Protein AF-R7A4V9-F1 (afdb_monomer_lite)

Secondary structure (DSSP, 8-state):
-HHHHHHHHHHHHHHHHHHHHHHHHHHHHHHHHT-TT-TT---GGGHHHHHHHHHHHHHHHHHHHHHHHHHHHHHHHTT-GGGGHHHHHHHHHHHHHHHHHHSSSHHHHHHHHH--

Sequence (116 aa):
MKSKIIYCLNFLWTGFIAFSFPICFGWIFLDITGNSKGYSYDLGPEKDVSIMIGCIELLIWFALALPSNIYVFRKTLGKGKAYLLIPIVLYIALAVICVMITHGGWASYEKEVFNV

Structure (mmCIF, N/CA/C/O backbone):
data_AF-R7A4V9-F1
#
_entry.id   AF-R7A4V9-F1
#
loop_
_atom_site.group_PDB
_atom_site.id
_atom_site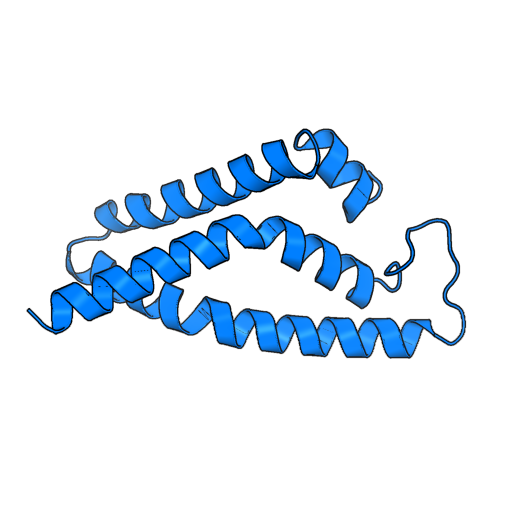.type_symbol
_atom_site.label_atom_id
_atom_site.label_alt_id
_atom_site.label_comp_id
_atom_site.label_asym_id
_atom_site.label_entity_id
_atom_site.label_seq_id
_atom_site.pdbx_PDB_ins_code
_atom_site.Cartn_x
_atom_site.Cartn_y
_atom_site.Cartn_z
_atom_site.occupancy
_atom_site.B_iso_or_equiv
_atom_site.auth_seq_id
_atom_site.auth_comp_id
_atom_site.auth_asym_id
_atom_site.auth_atom_id
_atom_site.pdbx_PDB_model_num
ATOM 1 N N . MET A 1 1 ? -10.189 9.355 27.429 1.00 74.38 1 MET A N 1
ATOM 2 C CA . MET A 1 1 ? -9.783 10.239 26.305 1.00 74.38 1 MET A CA 1
ATOM 3 C C . MET A 1 1 ? -8.583 9.705 25.527 1.00 74.38 1 MET A C 1
ATOM 5 O O . MET A 1 1 ? -8.726 9.513 24.328 1.00 74.38 1 MET A O 1
ATOM 9 N N . LYS A 1 2 ? -7.459 9.368 26.182 1.00 81.25 2 LYS A N 1
ATOM 10 C CA . LYS A 1 2 ? -6.236 8.841 25.531 1.00 81.25 2 LYS A CA 1
ATOM 11 C C . LYS A 1 2 ? -6.482 7.707 24.518 1.00 81.25 2 LYS A C 1
ATOM 13 O O . LYS A 1 2 ? -6.056 7.809 23.378 1.00 81.25 2 LYS A O 1
ATOM 18 N N . SER A 1 3 ? -7.260 6.679 24.878 1.00 82.88 3 SER A N 1
ATOM 19 C CA . SER A 1 3 ? -7.564 5.559 23.963 1.00 82.88 3 SER A CA 1
ATOM 20 C C . SER A 1 3 ? -8.333 5.973 22.695 1.00 82.88 3 SER A C 1
ATOM 22 O O . SER A 1 3 ? -8.097 5.404 21.631 1.00 82.88 3 SER A O 1
ATOM 24 N N . LYS A 1 4 ? -9.218 6.979 22.782 1.00 88.31 4 LYS A N 1
ATOM 25 C CA . LYS A 1 4 ? -9.954 7.498 21.616 1.00 88.31 4 LYS A CA 1
ATOM 26 C C . LYS A 1 4 ? -9.024 8.276 20.679 1.00 88.31 4 LYS A C 1
ATOM 28 O O . LYS A 1 4 ? -9.119 8.104 19.472 1.00 88.31 4 LYS A O 1
ATOM 33 N N . ILE A 1 5 ? -8.099 9.060 21.240 1.00 93.75 5 ILE A N 1
ATOM 34 C CA . ILE A 1 5 ? -7.088 9.813 20.480 1.00 93.75 5 ILE A CA 1
ATOM 35 C C . ILE A 1 5 ? -6.152 8.856 19.736 1.00 93.75 5 ILE A C 1
ATOM 37 O O . ILE A 1 5 ? -5.980 8.999 18.533 1.00 93.75 5 ILE A O 1
ATOM 41 N N . ILE A 1 6 ? -5.624 7.828 20.413 1.00 94.06 6 ILE A N 1
ATOM 42 C CA . ILE A 1 6 ? -4.745 6.824 19.785 1.00 94.06 6 ILE A CA 1
ATOM 43 C C . ILE A 1 6 ? -5.461 6.121 18.628 1.00 94.06 6 ILE A C 1
ATOM 45 O O . ILE A 1 6 ? -4.877 5.926 17.566 1.00 94.06 6 ILE A O 1
ATOM 49 N N . TYR A 1 7 ? -6.735 5.761 18.814 1.00 93.19 7 TYR A N 1
ATOM 50 C CA . TYR A 1 7 ? -7.532 5.185 17.734 1.00 93.19 7 TYR A CA 1
ATOM 51 C C . TYR A 1 7 ? -7.709 6.148 16.564 1.00 93.19 7 TYR A C 1
ATOM 53 O O . TYR A 1 7 ? -7.497 5.743 15.429 1.00 93.19 7 TYR A O 1
ATOM 61 N N . CYS A 1 8 ? -8.040 7.410 16.831 1.00 93.81 8 CYS A N 1
ATOM 62 C CA . CYS A 1 8 ? -8.187 8.422 15.791 1.00 93.81 8 CYS A CA 1
ATOM 63 C C . CYS A 1 8 ? -6.892 8.611 14.987 1.00 93.81 8 CYS A C 1
ATOM 65 O O . CYS A 1 8 ? -6.940 8.624 13.764 1.00 93.81 8 CYS A O 1
ATOM 67 N N . LEU A 1 9 ? -5.737 8.689 15.656 1.00 96.62 9 LEU A N 1
ATOM 68 C CA . LEU A 1 9 ? -4.436 8.826 14.993 1.00 96.62 9 LEU A CA 1
ATOM 69 C C . LEU A 1 9 ? -4.109 7.618 14.111 1.00 96.62 9 LEU A C 1
ATOM 71 O O . LEU A 1 9 ? -3.717 7.791 12.963 1.00 96.62 9 LEU A O 1
ATOM 75 N N . ASN A 1 10 ? -4.327 6.399 14.614 1.00 96.56 10 ASN A N 1
ATOM 76 C CA . ASN A 1 10 ? -4.116 5.190 13.815 1.00 96.56 10 ASN A CA 1
ATOM 77 C C . ASN A 1 10 ? -5.100 5.105 12.645 1.00 96.56 10 ASN A C 1
ATOM 79 O O . ASN A 1 10 ? -4.716 4.673 11.571 1.00 96.56 10 ASN A O 1
ATOM 83 N N . PHE A 1 11 ? -6.345 5.546 12.829 1.00 95.44 11 PHE A N 1
ATOM 84 C CA . PHE A 1 11 ? -7.341 5.569 11.761 1.00 95.44 11 PHE A CA 1
ATOM 85 C C . PHE A 1 11 ? -6.974 6.568 10.656 1.00 95.44 11 PHE A C 1
ATOM 87 O O . PHE A 1 11 ? -7.066 6.233 9.479 1.00 95.44 11 PHE A O 1
ATOM 94 N N . LEU A 1 12 ? -6.504 7.765 11.025 1.00 96.94 12 LEU A N 1
ATOM 95 C CA . LEU A 1 12 ? -5.988 8.752 10.073 1.00 96.94 12 LEU A CA 1
ATOM 96 C C . LEU A 1 12 ? -4.757 8.225 9.333 1.00 96.94 12 LEU A C 1
ATOM 98 O O . LEU A 1 12 ? -4.679 8.357 8.116 1.00 96.94 12 LEU A O 1
ATOM 102 N N . TRP A 1 13 ? -3.829 7.584 10.047 1.00 97.94 13 TRP A N 1
ATOM 103 C CA . TRP A 1 13 ? -2.649 6.978 9.436 1.00 97.94 13 TRP A CA 1
ATOM 104 C C . TRP A 1 13 ? -3.011 5.820 8.495 1.00 97.94 13 TRP A C 1
ATOM 106 O O . TRP A 1 13 ? -2.513 5.773 7.378 1.00 97.94 13 TRP A O 1
ATOM 116 N N . THR A 1 14 ? -3.944 4.943 8.876 1.00 96.75 14 THR A N 1
ATOM 117 C CA . THR A 1 14 ? -4.514 3.921 7.981 1.00 96.75 14 THR A CA 1
ATOM 118 C C . THR A 1 14 ? -5.133 4.552 6.733 1.00 96.75 14 THR A C 1
ATOM 120 O O . THR A 1 14 ? -4.939 4.032 5.640 1.00 96.75 14 THR A O 1
ATOM 123 N N . GLY A 1 15 ? -5.840 5.679 6.871 1.00 97.50 15 GLY A N 1
ATOM 124 C CA . GLY A 1 15 ? -6.374 6.426 5.731 1.00 97.50 15 GLY A CA 1
ATOM 125 C C . GLY A 1 15 ? -5.275 6.965 4.811 1.00 97.50 15 GLY A C 1
ATOM 126 O O . GLY A 1 15 ? -5.365 6.812 3.597 1.00 97.50 15 GLY A O 1
ATOM 127 N N . PHE A 1 16 ? -4.207 7.525 5.382 1.00 97.75 16 PHE A N 1
ATOM 128 C CA . PHE A 1 16 ? -3.039 7.966 4.618 1.00 97.75 16 PHE A CA 1
ATOM 129 C C . PHE A 1 16 ? -2.387 6.802 3.859 1.00 97.75 16 PHE A C 1
ATOM 131 O O . PHE A 1 16 ? -2.203 6.907 2.652 1.00 97.75 16 PHE A O 1
ATOM 138 N N . ILE A 1 17 ? -2.130 5.678 4.538 1.00 98.19 17 ILE A N 1
ATOM 139 C CA . ILE A 1 17 ? -1.582 4.448 3.942 1.00 98.19 17 ILE A CA 1
ATOM 140 C C . ILE A 1 17 ? -2.485 3.914 2.824 1.00 98.19 17 ILE A C 1
ATOM 142 O O . ILE A 1 17 ? -1.986 3.467 1.798 1.00 98.19 17 ILE A O 1
ATOM 146 N N . ALA A 1 18 ? -3.807 3.946 3.006 1.00 98.00 18 ALA A N 1
ATOM 147 C CA . ALA A 1 18 ? -4.759 3.497 1.991 1.00 98.00 18 ALA A CA 1
ATOM 148 C C . ALA A 1 18 ? -4.707 4.357 0.729 1.00 98.00 18 ALA A C 1
ATOM 150 O O . ALA A 1 18 ? -4.727 3.837 -0.383 1.00 98.00 18 ALA A O 1
ATOM 151 N N . PHE A 1 19 ? -4.629 5.676 0.908 1.00 98.12 19 PHE A N 1
ATOM 152 C CA . PHE A 1 19 ? -4.534 6.608 -0.204 1.00 98.12 19 PHE A CA 1
ATOM 153 C C . PHE A 1 19 ? -3.200 6.466 -0.942 1.00 98.12 19 PHE A C 1
ATOM 155 O O . PHE A 1 19 ? -3.192 6.408 -2.163 1.00 98.12 19 PHE A O 1
ATOM 162 N N . SER A 1 20 ? -2.068 6.364 -0.245 1.00 97.56 20 SER A N 1
ATOM 163 C CA . SER A 1 20 ? -0.759 6.231 -0.902 1.00 97.56 20 SER A CA 1
ATOM 164 C C . SER A 1 20 ? -0.463 4.826 -1.440 1.00 97.56 20 SER A C 1
ATOM 166 O O . SER A 1 20 ? 0.464 4.675 -2.234 1.00 97.56 20 SER A O 1
ATOM 168 N N . PHE A 1 21 ? -1.263 3.813 -1.078 1.00 97.81 21 PHE A N 1
ATOM 169 C CA . PHE A 1 21 ? -1.038 2.419 -1.469 1.00 97.81 21 PHE A CA 1
ATOM 170 C C . PHE A 1 21 ? -0.819 2.205 -2.974 1.00 97.81 21 PHE A C 1
ATOM 172 O O . PHE A 1 21 ? 0.184 1.579 -3.298 1.00 97.81 21 PHE A O 1
ATOM 179 N N . PRO A 1 22 ? -1.651 2.712 -3.905 1.00 98.00 22 PRO A N 1
ATOM 180 C CA . PRO A 1 22 ? -1.447 2.449 -5.332 1.00 98.00 22 PRO A CA 1
ATOM 181 C C . PRO A 1 22 ? -0.130 3.005 -5.882 1.00 98.00 22 PRO A C 1
ATOM 183 O O . PRO A 1 22 ? 0.499 2.354 -6.713 1.00 98.00 22 PRO A O 1
ATOM 186 N N . ILE A 1 23 ? 0.308 4.173 -5.396 1.00 97.25 23 ILE A N 1
ATOM 187 C CA . ILE A 1 23 ? 1.581 4.793 -5.796 1.00 97.25 23 ILE A CA 1
ATOM 188 C C . ILE A 1 23 ? 2.744 3.940 -5.291 1.00 97.25 23 ILE A C 1
ATOM 190 O O . ILE A 1 23 ? 3.607 3.537 -6.066 1.00 97.25 23 ILE A O 1
ATOM 194 N N . CYS A 1 24 ? 2.753 3.636 -3.990 1.00 97.69 24 CYS A N 1
ATOM 195 C CA . CYS A 1 24 ? 3.826 2.856 -3.381 1.00 97.69 24 CYS A CA 1
ATOM 196 C C . CYS A 1 24 ? 3.864 1.432 -3.935 1.00 97.69 24 CYS A C 1
ATOM 198 O O . CYS A 1 24 ? 4.942 0.915 -4.192 1.00 97.69 24 CYS A O 1
ATOM 200 N N . PHE A 1 25 ? 2.704 0.818 -4.174 1.00 97.81 25 PHE A N 1
ATOM 201 C CA . PHE A 1 25 ? 2.617 -0.478 -4.834 1.00 97.81 25 PHE A CA 1
ATOM 202 C C . PHE A 1 25 ? 3.216 -0.424 -6.237 1.00 97.81 25 PHE A C 1
ATOM 204 O O . PHE A 1 25 ? 4.032 -1.280 -6.552 1.00 97.81 25 PHE A O 1
ATOM 211 N N . GLY A 1 26 ? 2.837 0.563 -7.056 1.00 97.12 26 GLY A N 1
ATOM 212 C CA . GLY A 1 26 ? 3.332 0.682 -8.427 1.00 97.12 26 GLY A CA 1
ATOM 213 C C . GLY A 1 26 ? 4.851 0.807 -8.468 1.00 97.12 26 GLY A C 1
ATOM 214 O O . GLY A 1 26 ? 5.510 0.040 -9.162 1.00 97.12 26 GLY A O 1
ATOM 215 N N . TRP A 1 27 ? 5.403 1.698 -7.643 1.00 96.94 27 TRP A N 1
ATOM 216 C CA . TRP A 1 27 ? 6.849 1.873 -7.510 1.00 96.94 27 TRP A CA 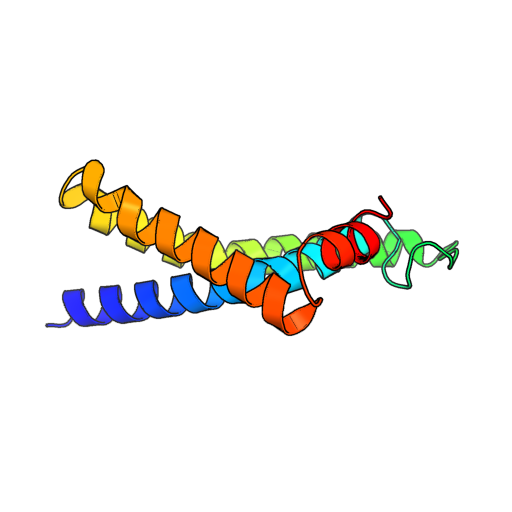1
ATOM 217 C C . TRP A 1 27 ? 7.536 0.574 -7.063 1.00 96.94 27 TRP A C 1
ATOM 219 O O . TRP A 1 27 ? 8.357 0.031 -7.798 1.00 96.94 27 TRP A O 1
ATOM 229 N N . ILE A 1 28 ? 7.138 0.009 -5.919 1.00 98.38 28 ILE A N 1
ATOM 230 C CA . ILE A 1 28 ? 7.741 -1.219 -5.373 1.00 98.38 28 ILE A CA 1
ATOM 231 C C . ILE A 1 28 ? 7.651 -2.375 -6.378 1.00 98.38 28 ILE A C 1
ATOM 233 O O . ILE A 1 28 ? 8.587 -3.159 -6.531 1.00 98.38 28 ILE A O 1
ATOM 237 N N . PHE A 1 29 ? 6.518 -2.503 -7.070 1.00 98.06 29 PHE A N 1
ATOM 238 C CA . PHE A 1 29 ? 6.300 -3.542 -8.070 1.00 98.06 29 PHE A CA 1
ATOM 239 C C . PHE A 1 29 ? 7.251 -3.393 -9.261 1.00 98.06 29 PHE A C 1
ATOM 241 O O . PHE A 1 29 ? 7.859 -4.378 -9.688 1.00 98.06 29 PHE A O 1
ATOM 248 N N . LEU A 1 30 ? 7.412 -2.178 -9.787 1.00 97.75 30 LEU A N 1
ATOM 249 C CA . LEU A 1 30 ? 8.340 -1.909 -10.883 1.00 97.75 30 LEU A CA 1
ATOM 250 C C . LEU A 1 30 ? 9.788 -2.178 -10.461 1.00 97.75 30 LEU A C 1
ATOM 252 O O . LEU A 1 30 ? 10.533 -2.805 -11.214 1.00 97.75 30 LEU A O 1
ATOM 256 N N . ASP A 1 31 ? 10.167 -1.826 -9.235 1.00 97.81 31 ASP A N 1
ATOM 257 C CA . ASP A 1 31 ? 11.508 -2.093 -8.714 1.00 97.81 31 ASP A CA 1
ATOM 258 C C . ASP A 1 31 ? 11.787 -3.598 -8.593 1.00 97.81 31 ASP A C 1
ATOM 260 O O . ASP A 1 31 ? 12.804 -4.079 -9.105 1.00 97.81 31 ASP A O 1
ATOM 264 N N . ILE A 1 32 ? 10.853 -4.358 -8.004 1.00 97.75 32 ILE A N 1
ATOM 265 C CA . ILE A 1 32 ? 10.954 -5.820 -7.822 1.00 97.75 32 ILE A CA 1
ATOM 266 C C . ILE A 1 32 ? 10.914 -6.576 -9.156 1.00 97.75 32 ILE A C 1
ATOM 268 O O . ILE A 1 32 ? 11.543 -7.625 -9.292 1.00 97.75 32 ILE A O 1
ATOM 272 N N . THR A 1 33 ? 10.185 -6.077 -10.153 1.00 96.25 33 THR A N 1
ATOM 273 C CA . THR A 1 33 ? 10.146 -6.708 -11.485 1.00 96.25 33 THR A CA 1
ATOM 274 C C . THR A 1 33 ? 11.330 -6.308 -12.370 1.00 96.25 33 THR A C 1
ATOM 276 O O . THR A 1 33 ? 11.521 -6.894 -13.439 1.00 96.25 33 THR A O 1
ATOM 279 N N . GLY A 1 34 ? 12.170 -5.372 -11.912 1.00 95.25 34 GLY A N 1
ATOM 280 C CA . GLY A 1 34 ? 13.312 -4.863 -12.668 1.00 95.25 34 GLY A CA 1
ATOM 281 C C . GLY A 1 34 ? 12.908 -3.931 -13.812 1.00 95.25 34 GLY A C 1
ATOM 282 O O . GLY A 1 34 ? 13.595 -3.893 -14.827 1.00 95.25 34 GLY A O 1
ATOM 283 N N . ASN A 1 35 ? 11.799 -3.209 -13.649 1.00 96.38 35 ASN A N 1
ATOM 284 C CA . ASN A 1 35 ? 11.253 -2.229 -14.589 1.00 96.38 35 ASN A CA 1
ATOM 285 C C . ASN A 1 35 ? 11.172 -0.824 -13.962 1.00 96.38 35 ASN A C 1
ATOM 287 O O . ASN A 1 35 ? 10.337 -0.017 -14.362 1.00 96.38 35 ASN A O 1
ATOM 291 N N . SER A 1 36 ? 12.031 -0.507 -12.988 1.00 94.50 36 SER A N 1
ATOM 292 C CA . SER A 1 36 ? 12.050 0.783 -12.269 1.00 94.50 36 SER A CA 1
ATOM 293 C C . SER A 1 36 ? 12.211 2.015 -13.173 1.00 94.50 36 SER A C 1
ATOM 295 O O . SER A 1 36 ? 11.783 3.111 -12.823 1.00 94.50 36 SER A O 1
ATOM 297 N N . LYS A 1 37 ? 12.786 1.841 -14.372 1.00 93.69 37 LYS A N 1
ATOM 298 C CA . LYS A 1 37 ? 12.906 2.877 -15.420 1.00 93.69 37 LYS A CA 1
ATOM 299 C C . LYS A 1 37 ? 11.878 2.728 -16.558 1.00 93.69 37 LYS A C 1
ATOM 301 O O . LYS A 1 37 ? 12.012 3.374 -17.597 1.00 93.69 37 LYS A O 1
ATOM 306 N N . GLY A 1 38 ? 10.857 1.896 -16.365 1.00 93.38 38 GLY A N 1
ATOM 307 C CA . GLY A 1 38 ? 9.824 1.568 -17.346 1.00 93.38 38 GLY A CA 1
ATOM 308 C C . GLY A 1 38 ? 10.161 0.354 -18.217 1.00 93.38 38 GLY A C 1
ATOM 309 O O . GLY A 1 38 ? 11.319 -0.006 -18.413 1.00 93.38 38 GLY A O 1
ATOM 310 N N . TYR A 1 39 ? 9.121 -0.258 -18.785 1.00 93.62 39 TYR A N 1
ATOM 311 C CA . TYR A 1 39 ? 9.198 -1.524 -19.531 1.00 93.62 39 TYR A CA 1
ATOM 312 C C . TYR A 1 39 ? 10.025 -1.484 -20.824 1.00 93.62 39 TYR A C 1
ATOM 314 O O . TYR A 1 39 ? 10.402 -2.528 -21.350 1.00 93.62 39 TYR A O 1
ATOM 322 N N . SER A 1 40 ? 10.300 -0.298 -21.369 1.00 92.69 40 SER A N 1
ATOM 323 C CA . SER A 1 40 ? 11.121 -0.136 -22.574 1.00 92.69 40 SER A CA 1
ATOM 324 C C . SER A 1 40 ? 12.621 -0.029 -22.288 1.00 92.69 40 SER A C 1
ATOM 326 O O . SER A 1 40 ? 13.404 0.052 -23.233 1.00 92.69 40 SER A O 1
ATOM 328 N N . TYR A 1 41 ? 13.027 0.039 -21.016 1.00 93.19 41 TYR A N 1
ATOM 329 C CA . TYR A 1 41 ? 14.418 0.231 -20.617 1.00 93.19 41 TYR A CA 1
ATOM 330 C C . TYR A 1 41 ? 15.005 -1.062 -20.048 1.00 93.19 41 TYR A C 1
ATOM 332 O O . TYR A 1 41 ? 14.537 -1.568 -19.030 1.00 93.19 41 TYR A O 1
ATOM 340 N N . ASP A 1 42 ? 16.073 -1.569 -20.665 1.00 93.56 42 ASP A N 1
ATOM 341 C CA . ASP A 1 42 ? 16.826 -2.696 -20.116 1.00 93.56 42 ASP A CA 1
ATOM 342 C C . ASP A 1 42 ? 17.811 -2.204 -19.045 1.00 93.56 42 ASP A C 1
ATOM 344 O O . ASP A 1 42 ? 18.787 -1.512 -19.343 1.00 93.56 42 ASP A O 1
ATOM 348 N N . LEU A 1 43 ? 17.546 -2.559 -17.785 1.00 93.62 43 LEU A N 1
ATOM 349 C CA . LEU A 1 43 ? 18.422 -2.241 -16.654 1.00 93.62 43 LEU A CA 1
ATOM 350 C C . LEU A 1 43 ? 19.772 -2.968 -16.721 1.00 93.62 43 LEU A C 1
ATOM 352 O O . LEU A 1 43 ? 20.726 -2.527 -16.075 1.00 93.62 43 LEU A O 1
ATOM 356 N N . GLY A 1 44 ? 19.871 -4.075 -17.465 1.00 94.50 44 GLY A N 1
ATOM 357 C CA . GLY A 1 44 ? 21.081 -4.887 -17.529 1.00 94.50 44 GLY A CA 1
ATOM 358 C C . GLY A 1 44 ? 21.624 -5.199 -16.121 1.00 94.50 44 GLY A C 1
ATOM 359 O O . GLY A 1 44 ? 20.877 -5.707 -15.282 1.00 94.50 44 GLY A O 1
ATOM 360 N N . PRO A 1 45 ? 22.892 -4.863 -15.810 1.00 92.31 45 PRO A N 1
ATOM 361 C CA . PRO A 1 45 ? 23.480 -5.084 -14.484 1.00 92.31 45 PRO A CA 1
ATOM 362 C C . PRO A 1 45 ? 22.808 -4.324 -13.325 1.00 92.31 45 PRO A C 1
ATOM 364 O O . PRO A 1 45 ? 22.934 -4.739 -12.176 1.00 92.31 45 PRO A O 1
ATOM 367 N N . GLU A 1 46 ? 22.095 -3.220 -13.586 1.00 95.12 46 GLU A N 1
ATOM 368 C CA . GLU A 1 46 ? 21.399 -2.443 -12.541 1.00 95.12 46 GLU A CA 1
ATOM 369 C C . GLU A 1 46 ? 20.157 -3.171 -12.006 1.00 95.12 46 GLU A C 1
ATOM 371 O O . GLU A 1 46 ? 19.618 -2.805 -10.957 1.00 95.12 46 GLU A O 1
ATOM 376 N N . LYS A 1 47 ? 19.700 -4.214 -12.710 1.00 96.44 47 LYS A N 1
ATOM 377 C CA . LYS A 1 47 ? 18.479 -4.946 -12.380 1.00 96.44 47 LYS A CA 1
ATOM 378 C C . LYS A 1 47 ? 18.519 -5.533 -10.971 1.00 96.44 47 LYS A C 1
ATOM 380 O O . LYS A 1 47 ? 17.556 -5.374 -10.228 1.00 96.44 47 LYS A O 1
ATOM 385 N N . ASP A 1 48 ? 19.630 -6.149 -10.578 1.00 96.62 48 ASP A N 1
ATOM 386 C CA . ASP A 1 48 ? 19.760 -6.765 -9.251 1.00 96.62 48 ASP A CA 1
ATOM 387 C C . ASP A 1 48 ? 19.683 -5.719 -8.129 1.00 96.62 48 ASP A C 1
ATOM 389 O O . ASP A 1 48 ? 19.081 -5.958 -7.080 1.00 96.62 48 ASP A O 1
ATOM 393 N N . VAL A 1 49 ? 20.232 -4.524 -8.372 1.00 96.56 49 VAL A N 1
ATOM 394 C CA . VAL A 1 49 ? 20.157 -3.393 -7.437 1.00 96.56 49 VAL A CA 1
ATOM 395 C C . VAL A 1 49 ? 18.719 -2.893 -7.316 1.00 96.56 49 VAL A C 1
ATOM 397 O O . VAL A 1 49 ? 18.243 -2.700 -6.199 1.00 96.56 49 VAL A O 1
ATOM 400 N N . SER A 1 50 ? 18.012 -2.743 -8.440 1.00 97.38 50 SER A N 1
ATOM 401 C CA . SER A 1 50 ? 16.591 -2.368 -8.470 1.00 97.38 50 SER A CA 1
ATOM 402 C C . SER A 1 50 ? 15.736 -3.345 -7.658 1.00 97.38 50 SER A C 1
ATOM 404 O O . SER A 1 50 ? 14.966 -2.928 -6.797 1.00 97.38 50 SER A O 1
ATOM 406 N N . ILE A 1 51 ? 15.926 -4.651 -7.865 1.00 98.06 51 ILE A N 1
ATOM 407 C CA . ILE A 1 51 ? 15.173 -5.690 -7.148 1.00 98.06 51 ILE A CA 1
ATOM 408 C C . ILE A 1 51 ? 15.459 -5.632 -5.643 1.00 98.06 51 ILE A C 1
ATOM 410 O O . ILE A 1 51 ? 14.535 -5.721 -4.829 1.00 98.06 51 ILE A O 1
ATOM 414 N N . MET A 1 52 ? 16.728 -5.466 -5.258 1.00 98.00 52 MET A N 1
ATOM 415 C CA . MET A 1 52 ? 17.118 -5.328 -3.854 1.00 98.00 52 MET A CA 1
ATOM 416 C C . MET A 1 52 ? 16.459 -4.102 -3.204 1.00 98.00 52 MET A C 1
ATOM 418 O O . MET A 1 52 ? 15.941 -4.219 -2.091 1.00 98.00 52 MET A O 1
ATOM 422 N N . ILE A 1 53 ? 16.450 -2.953 -3.890 1.00 97.56 53 ILE A N 1
ATOM 423 C CA . ILE A 1 53 ? 15.796 -1.726 -3.412 1.00 97.56 53 ILE A CA 1
ATOM 424 C C . ILE A 1 53 ? 14.295 -1.963 -3.239 1.00 97.56 53 ILE A C 1
ATOM 426 O O . ILE A 1 53 ? 13.796 -1.767 -2.132 1.00 97.56 53 ILE A O 1
ATOM 430 N N . GLY A 1 54 ? 13.608 -2.507 -4.246 1.00 98.12 54 GLY A N 1
ATOM 431 C CA . GLY A 1 54 ? 12.176 -2.805 -4.155 1.00 98.12 54 GLY A CA 1
ATOM 432 C C . GLY A 1 54 ? 11.827 -3.750 -2.997 1.00 98.12 54 GLY A C 1
ATOM 433 O O . GLY A 1 54 ? 10.821 -3.568 -2.309 1.00 98.12 54 GLY A O 1
ATOM 434 N N . CYS A 1 55 ? 12.690 -4.726 -2.688 1.00 98.31 55 CYS A N 1
ATOM 435 C CA . CYS A 1 55 ? 12.514 -5.583 -1.511 1.00 98.31 55 CYS A CA 1
ATOM 436 C C . CYS A 1 55 ? 12.640 -4.804 -0.189 1.00 98.31 55 CYS A C 1
ATOM 438 O O . CYS A 1 55 ? 11.861 -5.034 0.738 1.00 98.31 55 CYS A O 1
ATOM 440 N N . ILE A 1 56 ? 13.601 -3.881 -0.082 1.00 98.44 56 ILE A N 1
ATOM 441 C CA . ILE A 1 56 ? 13.768 -3.019 1.100 1.00 98.44 56 ILE A CA 1
ATOM 442 C C . ILE A 1 56 ? 12.568 -2.079 1.248 1.00 98.44 56 ILE A C 1
ATOM 444 O O . ILE A 1 56 ? 12.019 -1.950 2.344 1.00 98.44 56 ILE A O 1
ATOM 448 N N . GLU A 1 57 ? 12.125 -1.462 0.155 1.00 98.12 57 GLU A N 1
ATOM 449 C CA . GLU A 1 57 ? 10.951 -0.590 0.131 1.00 98.12 57 GLU A CA 1
ATOM 450 C C . GLU A 1 57 ? 9.683 -1.334 0.556 1.00 98.12 57 GLU A C 1
ATOM 452 O O . GLU A 1 57 ? 8.909 -0.808 1.357 1.00 98.12 57 GLU A O 1
ATOM 457 N N . LEU A 1 58 ? 9.505 -2.588 0.126 1.00 98.19 58 LEU A N 1
ATOM 458 C CA . LEU A 1 58 ? 8.405 -3.441 0.577 1.00 98.19 58 LEU A CA 1
ATOM 459 C C . LEU A 1 58 ? 8.437 -3.674 2.094 1.00 98.19 58 LEU A C 1
ATOM 461 O O . LEU A 1 58 ? 7.400 -3.585 2.760 1.00 98.19 58 LEU A O 1
ATOM 465 N N . LEU A 1 59 ? 9.615 -3.946 2.663 1.00 98.38 59 LEU A N 1
ATOM 466 C CA . LEU A 1 59 ? 9.770 -4.123 4.112 1.00 98.38 59 LEU A CA 1
ATOM 467 C C . LEU A 1 59 ? 9.447 -2.833 4.877 1.00 98.38 59 LEU A C 1
ATOM 469 O O . LEU A 1 59 ? 8.747 -2.880 5.893 1.00 98.38 59 LEU A O 1
ATOM 473 N N . ILE A 1 60 ? 9.910 -1.684 4.376 1.00 98.00 60 ILE A N 1
ATOM 474 C CA . ILE A 1 60 ? 9.590 -0.367 4.943 1.00 98.00 60 ILE A CA 1
ATOM 475 C C . ILE A 1 60 ? 8.083 -0.116 4.862 1.00 98.00 60 ILE A C 1
ATOM 477 O O . ILE A 1 60 ? 7.463 0.266 5.857 1.00 98.00 60 ILE A O 1
ATOM 481 N N . TRP A 1 61 ? 7.469 -0.389 3.711 1.00 98.00 61 TRP A N 1
ATOM 482 C CA . TRP A 1 61 ? 6.035 -0.222 3.510 1.00 98.00 61 TRP A CA 1
ATOM 483 C C . TRP A 1 61 ? 5.224 -1.073 4.490 1.00 98.00 61 TRP A C 1
ATOM 485 O O . TRP A 1 61 ? 4.309 -0.565 5.142 1.00 98.00 61 TRP A O 1
ATOM 495 N N . PHE A 1 62 ? 5.596 -2.341 4.688 1.00 97.56 62 PHE A N 1
ATOM 496 C CA . PHE A 1 62 ? 4.964 -3.194 5.696 1.00 97.56 62 PHE A CA 1
ATOM 497 C C . PHE A 1 62 ? 5.143 -2.669 7.120 1.00 97.56 62 PHE A C 1
ATOM 499 O O . PHE A 1 62 ? 4.175 -2.674 7.887 1.00 97.56 62 PHE A O 1
ATOM 506 N N . ALA A 1 63 ? 6.330 -2.173 7.474 1.00 97.56 63 ALA A N 1
ATOM 507 C CA . ALA A 1 63 ? 6.574 -1.587 8.790 1.00 97.56 63 ALA A CA 1
ATOM 508 C C . ALA A 1 63 ? 5.697 -0.347 9.051 1.00 97.56 63 ALA A C 1
ATOM 510 O O . ALA A 1 63 ? 5.224 -0.155 10.172 1.00 97.56 63 ALA A O 1
ATOM 511 N N . LEU A 1 64 ? 5.428 0.462 8.022 1.00 96.69 64 LEU A N 1
ATOM 512 C CA . LEU A 1 64 ? 4.571 1.649 8.114 1.00 96.69 64 LEU A CA 1
ATOM 513 C C . LEU A 1 64 ? 3.071 1.304 8.104 1.00 96.69 64 LEU A C 1
ATOM 515 O O . LEU A 1 64 ? 2.284 1.902 8.847 1.00 96.69 64 LEU A O 1
ATOM 519 N N . ALA A 1 65 ? 2.661 0.340 7.279 1.00 96.81 65 ALA A N 1
ATOM 520 C CA . ALA A 1 65 ? 1.257 0.016 7.044 1.00 96.81 65 ALA A CA 1
ATOM 521 C C . ALA A 1 65 ? 0.667 -0.927 8.104 1.00 96.81 65 ALA A C 1
ATOM 523 O O . ALA A 1 65 ? -0.435 -0.693 8.611 1.00 96.81 65 ALA A O 1
ATOM 524 N N . LEU A 1 66 ? 1.376 -2.006 8.453 1.00 96.31 66 LEU A N 1
ATOM 525 C CA . LEU A 1 66 ? 0.803 -3.103 9.239 1.00 96.31 66 LEU A CA 1
ATOM 526 C C . LEU A 1 66 ? 0.419 -2.717 10.675 1.00 96.31 66 LEU A C 1
ATOM 528 O O . LEU A 1 66 ? -0.689 -3.077 11.079 1.00 96.31 66 LEU A O 1
ATOM 532 N N . PRO A 1 67 ? 1.242 -1.993 11.464 1.00 97.06 67 PRO A N 1
ATOM 533 C CA . PRO A 1 67 ? 0.924 -1.744 12.871 1.00 97.06 67 PRO A CA 1
ATOM 534 C C . PRO A 1 67 ? -0.405 -1.004 13.063 1.00 97.06 67 PRO A C 1
ATOM 536 O O . PRO A 1 67 ? -1.235 -1.405 13.883 1.00 97.06 67 PRO A O 1
ATOM 539 N N . SER A 1 68 ? -0.632 0.038 12.261 1.00 95.12 68 SER A N 1
ATOM 540 C CA . SER A 1 68 ? -1.852 0.846 12.314 1.00 95.12 68 SER A CA 1
ATOM 541 C C . SER A 1 68 ? -3.080 0.076 11.836 1.00 95.12 68 SER A C 1
ATOM 543 O O . SER A 1 68 ? -4.092 0.044 12.539 1.00 95.12 68 SER A O 1
ATOM 545 N N . ASN A 1 69 ? -2.970 -0.629 10.704 1.00 95.31 69 ASN A N 1
ATOM 546 C CA . ASN A 1 69 ? -4.051 -1.432 10.147 1.00 95.31 69 ASN A CA 1
ATOM 547 C C . ASN A 1 69 ? -4.452 -2.542 11.121 1.00 95.31 69 ASN A C 1
ATOM 549 O O . ASN A 1 69 ? -5.628 -2.672 11.454 1.00 95.31 69 ASN A O 1
ATOM 553 N N . ILE A 1 70 ? -3.487 -3.284 11.672 1.00 96.38 70 ILE A N 1
ATOM 554 C CA . ILE A 1 70 ? -3.756 -4.321 12.676 1.00 96.38 70 ILE A CA 1
ATOM 555 C C . ILE A 1 70 ? -4.446 -3.714 13.902 1.00 96.38 70 ILE A C 1
ATOM 557 O O . ILE A 1 70 ? -5.423 -4.282 14.400 1.00 96.38 70 ILE A O 1
ATOM 561 N N . TYR A 1 71 ? -3.981 -2.559 14.386 1.00 96.25 71 TYR A N 1
ATOM 562 C CA . TYR A 1 71 ? -4.587 -1.891 15.535 1.00 96.25 71 TYR A CA 1
ATOM 563 C C . TYR A 1 71 ? -6.040 -1.466 15.260 1.00 96.25 71 TYR A C 1
ATOM 565 O O . TYR A 1 71 ? -6.936 -1.783 16.052 1.00 96.25 71 TYR A O 1
ATOM 573 N N . VAL A 1 72 ? -6.295 -0.792 14.133 1.00 95.69 72 VAL A N 1
ATOM 574 C CA . VAL A 1 72 ? -7.632 -0.324 13.731 1.00 95.69 72 VAL A CA 1
ATOM 575 C C . VAL A 1 72 ? -8.579 -1.503 13.531 1.00 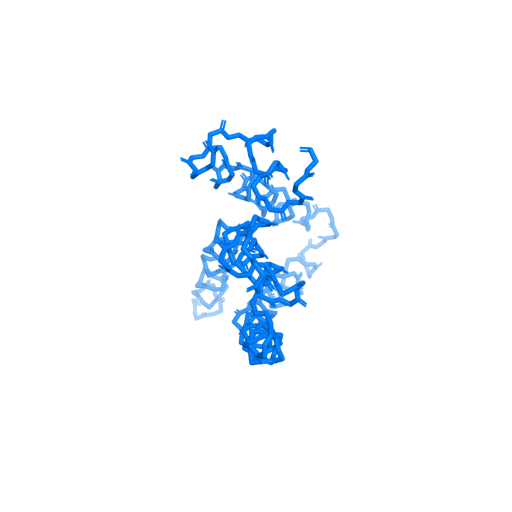95.69 72 VAL A C 1
ATOM 577 O O . VAL A 1 72 ? -9.688 -1.485 14.075 1.00 95.69 72 VAL A O 1
ATOM 580 N N . PHE A 1 73 ? -8.144 -2.554 12.833 1.00 94.38 73 PHE A N 1
ATOM 581 C CA . PHE A 1 73 ? -8.957 -3.747 12.595 1.00 94.38 73 PHE A CA 1
ATOM 582 C C . PHE A 1 73 ? -9.280 -4.471 13.900 1.00 94.38 73 PHE A C 1
ATOM 584 O O . PHE A 1 73 ? -10.449 -4.739 14.167 1.00 94.38 73 PHE A O 1
ATOM 591 N N . ARG A 1 74 ? -8.292 -4.719 14.772 1.00 94.75 74 ARG A N 1
ATOM 592 C CA . ARG A 1 74 ? -8.536 -5.365 16.077 1.00 94.75 74 ARG A CA 1
ATOM 593 C C . ARG A 1 74 ? -9.495 -4.552 16.942 1.00 94.75 74 ARG A C 1
ATOM 595 O O . ARG A 1 74 ? -10.419 -5.110 17.534 1.00 94.75 74 ARG A O 1
ATOM 602 N N . LYS A 1 75 ? -9.311 -3.227 17.005 1.00 93.88 75 LYS A N 1
ATOM 603 C CA . LYS A 1 75 ? -10.171 -2.357 17.819 1.00 93.88 75 LYS A CA 1
ATOM 604 C C . LYS A 1 75 ? -11.597 -2.277 17.273 1.00 93.88 75 LYS A C 1
ATOM 606 O O . LYS A 1 75 ? -12.540 -2.214 18.060 1.00 93.88 75 LYS A O 1
ATOM 611 N N . THR A 1 76 ? -11.748 -2.292 15.952 1.00 92.62 76 THR A N 1
ATOM 612 C CA . THR A 1 76 ? -13.051 -2.271 15.276 1.00 92.62 76 THR A CA 1
ATOM 613 C C . THR A 1 76 ? -13.760 -3.617 15.396 1.00 92.62 76 THR A C 1
ATOM 615 O O . THR A 1 76 ? -14.947 -3.645 15.708 1.00 92.62 76 THR A O 1
ATOM 618 N N . LEU A 1 77 ? -13.032 -4.731 15.274 1.00 92.69 77 LEU A N 1
ATOM 619 C CA . LEU A 1 77 ? -13.560 -6.083 15.471 1.00 92.69 77 LEU A CA 1
ATOM 620 C C . LEU A 1 77 ? -14.155 -6.271 16.870 1.00 92.69 77 LEU A C 1
ATOM 622 O O . LEU A 1 77 ? -15.198 -6.904 17.004 1.00 92.69 77 LEU A O 1
ATOM 626 N N . GLY A 1 78 ? -13.550 -5.661 17.895 1.00 91.06 78 GLY A N 1
ATOM 627 C CA . GLY A 1 78 ? -14.092 -5.654 19.258 1.00 91.06 78 GLY A CA 1
ATOM 628 C C . GLY A 1 78 ? -15.471 -4.990 19.396 1.00 91.06 78 GLY A C 1
ATOM 629 O O . GLY A 1 78 ? -16.128 -5.186 20.412 1.00 91.06 78 GLY A O 1
ATOM 630 N N . LYS A 1 79 ? -15.927 -4.226 18.393 1.00 89.44 79 LYS A N 1
ATOM 631 C CA . LYS A 1 79 ? -17.289 -3.665 18.324 1.00 89.44 79 LYS A CA 1
ATOM 632 C C . LYS A 1 79 ? -18.268 -4.553 17.546 1.00 89.44 79 LYS A C 1
ATOM 634 O O . LYS A 1 79 ? -19.467 -4.310 17.597 1.00 89.44 79 LYS A O 1
ATOM 639 N N . GLY A 1 80 ? -17.770 -5.557 16.824 1.00 91.81 80 GLY A N 1
ATOM 640 C CA . GLY A 1 80 ? -18.548 -6.475 15.994 1.00 91.81 80 GLY A CA 1
ATOM 641 C C . GLY A 1 80 ? -17.985 -6.603 14.576 1.00 91.81 80 GLY A C 1
ATOM 642 O O . GLY A 1 80 ? -17.471 -5.644 14.004 1.00 91.81 80 GLY A O 1
ATOM 643 N N . LYS A 1 81 ? -18.115 -7.795 13.980 1.00 90.81 81 LYS A N 1
ATOM 644 C CA . LYS A 1 81 ? -17.558 -8.111 12.649 1.00 90.81 81 LYS A CA 1
ATOM 645 C C . LYS A 1 81 ? -18.088 -7.200 11.539 1.00 90.81 81 LYS A C 1
ATOM 647 O O . LYS A 1 81 ? -17.317 -6.801 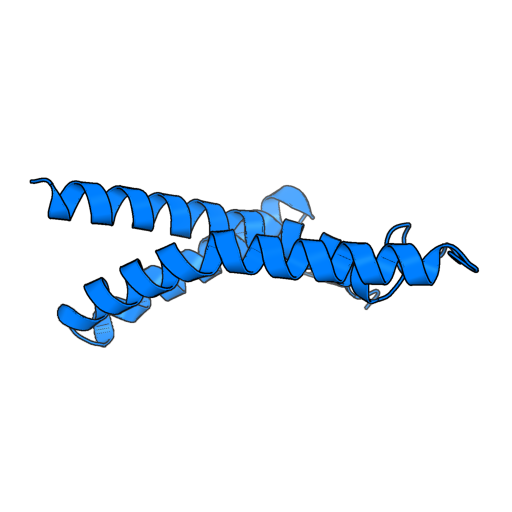10.677 1.00 90.81 81 LYS A O 1
ATOM 652 N N . ALA A 1 82 ? -19.369 -6.828 11.587 1.00 93.06 82 ALA A N 1
ATOM 653 C CA . ALA A 1 82 ? -19.984 -5.951 10.588 1.00 93.06 82 ALA A CA 1
ATOM 654 C C . ALA A 1 82 ? -19.304 -4.572 10.510 1.00 93.06 82 ALA A C 1
ATOM 656 O O . ALA A 1 82 ? -19.188 -4.000 9.430 1.00 93.06 82 ALA A O 1
ATOM 657 N N . TYR A 1 83 ? -18.772 -4.066 11.629 1.00 92.25 83 TYR A N 1
ATOM 658 C CA . TYR A 1 83 ? -18.075 -2.781 11.652 1.00 92.25 83 TYR A CA 1
ATOM 659 C C . TYR A 1 83 ? -16.738 -2.803 10.906 1.00 92.25 83 TYR A C 1
ATOM 661 O O . TYR A 1 83 ? -16.250 -1.734 10.555 1.00 92.25 83 TYR A O 1
ATOM 669 N N . LEU A 1 84 ? -16.157 -3.979 10.624 1.00 93.69 84 LEU A N 1
ATOM 670 C CA . LEU A 1 84 ? -14.943 -4.087 9.804 1.00 93.69 84 LEU A CA 1
ATOM 671 C C . LEU A 1 84 ? -15.168 -3.659 8.354 1.00 93.69 84 LEU A C 1
ATOM 673 O O . LEU A 1 84 ? -14.215 -3.246 7.699 1.00 93.69 84 LEU A O 1
ATOM 677 N N . LEU A 1 85 ? -16.410 -3.697 7.865 1.00 94.12 85 LEU A N 1
ATOM 678 C CA . LEU A 1 85 ? -16.727 -3.210 6.525 1.00 94.12 85 LEU A CA 1
ATOM 679 C C . LEU A 1 85 ? -16.389 -1.724 6.372 1.00 94.12 85 LEU A C 1
ATOM 681 O O . LEU A 1 85 ? -15.981 -1.311 5.296 1.00 94.12 85 LEU A O 1
ATOM 685 N N . ILE A 1 86 ? -16.481 -0.934 7.446 1.00 92.69 86 ILE A N 1
ATOM 686 C CA . ILE A 1 86 ? -16.203 0.507 7.413 1.00 92.69 86 ILE A CA 1
ATOM 687 C C . ILE A 1 86 ? -14.742 0.793 7.019 1.00 92.69 86 ILE A C 1
ATOM 689 O O . ILE A 1 86 ? -14.537 1.446 5.995 1.00 92.69 86 ILE A O 1
ATOM 693 N N . PRO A 1 87 ? -13.714 0.330 7.764 1.00 94.06 87 PRO A N 1
ATOM 694 C CA . PRO 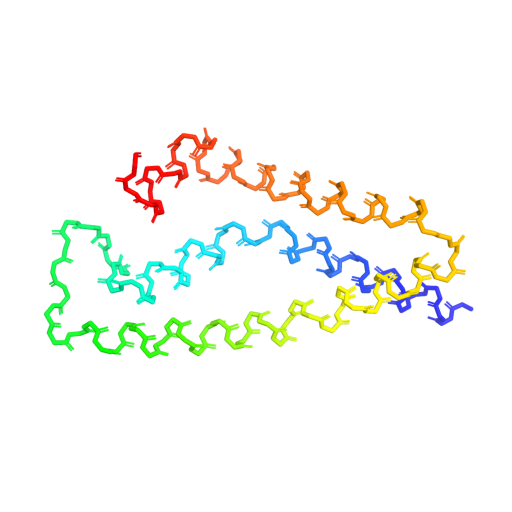A 1 87 ? -12.330 0.566 7.371 1.00 94.06 87 PRO A CA 1
ATOM 695 C C . PRO A 1 87 ? -11.966 -0.114 6.047 1.00 94.06 87 PRO A C 1
ATOM 697 O O . PRO A 1 87 ? -11.166 0.449 5.314 1.00 94.06 87 PRO A O 1
ATOM 700 N N . ILE A 1 88 ? -12.557 -1.267 5.702 1.00 95.38 88 ILE A N 1
ATOM 701 C CA . ILE A 1 88 ? -12.294 -1.945 4.419 1.00 95.38 88 ILE A CA 1
ATOM 702 C C . ILE A 1 88 ? -12.795 -1.107 3.238 1.00 95.38 88 ILE A C 1
ATOM 704 O O . ILE A 1 88 ? -12.031 -0.824 2.319 1.00 95.38 88 ILE A O 1
ATOM 708 N N . VAL A 1 89 ? -14.061 -0.681 3.271 1.00 96.94 89 VAL A N 1
ATOM 709 C CA . VAL A 1 89 ? -14.656 0.143 2.207 1.00 96.94 89 VAL A CA 1
ATOM 710 C C . VAL A 1 89 ? -13.924 1.473 2.097 1.00 96.94 89 VAL A C 1
ATOM 712 O O . VAL A 1 89 ? -13.624 1.902 0.988 1.00 96.94 89 VAL A O 1
ATOM 715 N N . LEU A 1 90 ? -13.580 2.097 3.228 1.00 96.25 90 LEU A N 1
ATOM 716 C CA . LEU A 1 90 ? -12.790 3.324 3.222 1.00 96.25 90 LEU A CA 1
ATOM 717 C C . LEU A 1 90 ? -11.413 3.107 2.582 1.00 96.25 90 LEU A C 1
ATOM 719 O O . LEU A 1 90 ? -10.986 3.937 1.787 1.00 96.25 90 LEU A O 1
ATOM 723 N N . TYR A 1 91 ? -10.737 1.999 2.897 1.00 97.19 91 TYR A N 1
ATOM 724 C CA . TYR A 1 91 ? -9.427 1.686 2.330 1.00 97.19 91 TYR A CA 1
ATOM 725 C C . TYR A 1 91 ? -9.502 1.551 0.805 1.00 97.19 91 TYR A C 1
ATOM 727 O O . TYR A 1 91 ? -8.741 2.195 0.088 1.00 97.19 91 TYR A O 1
ATOM 735 N N . ILE A 1 92 ? -10.464 0.763 0.312 1.00 97.44 92 ILE A N 1
ATOM 736 C CA . ILE A 1 92 ? -10.687 0.563 -1.127 1.00 97.44 92 ILE A CA 1
ATOM 737 C C . ILE A 1 92 ? -11.043 1.890 -1.799 1.00 97.44 92 ILE A C 1
ATOM 739 O O . ILE A 1 92 ? -10.463 2.227 -2.826 1.00 97.44 92 ILE A O 1
ATOM 743 N N . ALA A 1 93 ? -11.959 2.664 -1.215 1.00 98.12 93 ALA A N 1
ATOM 744 C CA . ALA A 1 93 ? -12.368 3.948 -1.769 1.00 98.12 93 ALA A CA 1
ATOM 745 C C . ALA A 1 93 ? -11.185 4.918 -1.886 1.00 98.12 93 ALA A C 1
ATOM 747 O O . ALA A 1 93 ? -11.016 5.540 -2.928 1.00 98.12 93 ALA A O 1
ATOM 748 N N . LEU A 1 94 ? -10.339 5.020 -0.857 1.00 98.38 94 LEU A N 1
ATOM 749 C CA . LEU A 1 94 ? -9.161 5.891 -0.884 1.00 98.38 94 LEU A CA 1
ATOM 750 C C . LEU A 1 94 ? -8.119 5.434 -1.908 1.00 98.38 94 LEU A C 1
ATOM 752 O O . LEU A 1 94 ? -7.566 6.279 -2.609 1.00 98.38 94 LEU A O 1
ATOM 756 N N . ALA A 1 95 ? -7.897 4.125 -2.044 1.00 97.88 95 ALA A N 1
ATOM 757 C CA . ALA A 1 95 ? -7.021 3.579 -3.076 1.00 97.88 95 ALA A CA 1
ATOM 758 C C . ALA A 1 95 ? -7.558 3.887 -4.486 1.00 97.88 95 ALA A C 1
ATOM 760 O O . ALA A 1 95 ? -6.822 4.380 -5.338 1.00 97.88 95 ALA A O 1
ATOM 761 N N . VAL A 1 96 ? -8.859 3.690 -4.724 1.00 97.75 96 VAL A N 1
ATOM 762 C CA . VAL A 1 96 ? -9.498 4.035 -6.005 1.00 97.75 96 VAL A CA 1
ATOM 763 C C . VAL A 1 96 ? -9.393 5.534 -6.282 1.00 97.75 96 VAL A C 1
ATOM 765 O O . VAL A 1 96 ? -9.003 5.922 -7.378 1.00 97.75 96 VAL A O 1
ATOM 768 N N . ILE A 1 97 ? -9.680 6.389 -5.295 1.00 98.12 97 ILE A N 1
ATOM 769 C CA . ILE A 1 97 ? -9.554 7.847 -5.439 1.00 98.12 97 ILE A CA 1
ATOM 770 C C . ILE A 1 97 ? -8.117 8.230 -5.802 1.00 98.12 97 ILE A C 1
ATOM 772 O O . ILE A 1 97 ? -7.919 9.058 -6.689 1.00 98.12 97 ILE A O 1
ATOM 776 N N . CYS A 1 98 ? -7.117 7.617 -5.165 1.00 98.12 98 CYS A N 1
ATOM 777 C CA . CYS A 1 98 ? -5.721 7.850 -5.510 1.00 98.12 98 CYS A CA 1
ATOM 778 C C . CYS A 1 98 ? -5.437 7.504 -6.973 1.00 98.12 98 CYS A C 1
ATOM 780 O O . CYS A 1 98 ? -4.943 8.368 -7.698 1.00 98.12 98 CYS A O 1
ATOM 782 N N . VAL A 1 99 ? -5.818 6.307 -7.434 1.00 97.88 99 VAL A N 1
ATOM 783 C CA . VAL A 1 99 ? -5.658 5.892 -8.841 1.00 97.88 99 VAL A CA 1
ATOM 784 C C . VAL A 1 99 ? -6.324 6.887 -9.798 1.00 97.88 99 VAL A C 1
ATOM 786 O O . VAL A 1 99 ? -5.717 7.301 -10.786 1.00 97.88 99 VAL A O 1
ATOM 789 N N . MET A 1 100 ? -7.546 7.326 -9.487 1.00 97.25 100 MET A N 1
ATOM 790 C CA . MET A 1 100 ? -8.277 8.291 -10.313 1.00 97.25 100 MET A CA 1
ATOM 791 C C . MET A 1 100 ? -7.565 9.648 -10.400 1.00 97.25 100 MET A C 1
ATOM 793 O O . MET A 1 100 ? -7.497 10.225 -11.481 1.00 97.25 100 MET A O 1
ATOM 797 N N . ILE A 1 101 ? -7.027 10.155 -9.285 1.00 96.81 101 ILE A N 1
ATOM 798 C CA . ILE A 1 101 ? -6.368 11.471 -9.226 1.00 96.81 101 ILE A CA 1
ATOM 799 C C . ILE A 1 101 ? -4.976 11.440 -9.863 1.00 96.81 101 ILE A C 1
ATOM 801 O O . ILE A 1 101 ? -4.590 12.392 -10.535 1.00 96.81 101 ILE A O 1
ATOM 805 N N . THR A 1 102 ? -4.208 10.381 -9.618 1.00 95.56 102 THR A N 1
ATOM 806 C CA . THR A 1 102 ? -2.765 10.364 -9.913 1.00 95.56 102 THR A CA 1
ATOM 807 C C . THR A 1 102 ? -2.432 9.732 -11.254 1.00 95.56 102 THR A C 1
ATOM 809 O O . THR A 1 102 ? -1.503 10.186 -11.909 1.00 95.56 102 THR A O 1
ATOM 812 N N . HIS A 1 103 ? -3.218 8.747 -11.691 1.00 91.69 103 HIS A N 1
ATOM 813 C CA . HIS A 1 103 ? -2.975 8.016 -12.938 1.00 91.69 103 HIS A CA 1
ATOM 814 C C . HIS A 1 103 ? -4.072 8.279 -13.982 1.00 91.69 103 HIS A C 1
ATOM 816 O O . HIS A 1 103 ? -4.013 7.774 -15.096 1.00 91.69 103 HIS A O 1
ATOM 822 N N . GLY A 1 104 ? -5.098 9.075 -13.657 1.00 93.25 104 GLY A N 1
ATOM 823 C CA . GLY A 1 104 ? -6.219 9.340 -14.567 1.00 93.25 104 GLY A CA 1
ATOM 824 C C . GLY A 1 104 ? -7.185 8.160 -14.716 1.00 93.25 104 GLY A C 1
ATOM 825 O O . GLY A 1 104 ? -7.980 8.130 -15.654 1.00 93.25 104 GLY A O 1
ATOM 826 N N . GLY A 1 105 ? -7.130 7.196 -13.791 1.00 95.31 105 GLY A N 1
ATOM 827 C CA . GLY A 1 105 ? -8.036 6.053 -13.731 1.00 95.31 105 GLY A CA 1
ATOM 828 C C . GLY A 1 105 ? -7.356 4.695 -13.872 1.00 95.31 105 GLY A C 1
ATOM 829 O O . GLY A 1 105 ? -6.151 4.582 -14.080 1.00 95.31 105 GLY A O 1
ATOM 830 N N . TRP A 1 106 ? -8.168 3.647 -13.723 1.00 94.62 106 TRP A N 1
ATOM 831 C CA . TRP A 1 106 ? -7.701 2.264 -13.620 1.00 94.62 106 TRP A CA 1
ATOM 832 C C . TRP A 1 106 ? -6.981 1.768 -14.879 1.00 94.62 106 TRP A C 1
ATOM 834 O O . TRP A 1 106 ? -5.902 1.206 -14.769 1.00 94.62 106 TRP A O 1
ATOM 844 N N . ALA A 1 107 ? -7.516 2.050 -16.071 1.00 95.56 107 ALA A N 1
ATOM 845 C CA . ALA A 1 107 ? -6.908 1.603 -17.328 1.00 95.56 107 ALA A CA 1
ATOM 846 C C . ALA A 1 107 ? -5.495 2.177 -17.541 1.00 95.56 107 ALA A C 1
ATOM 848 O O . ALA A 1 107 ? -4.593 1.479 -17.994 1.00 95.56 107 ALA A O 1
ATOM 849 N N . SER A 1 108 ? -5.284 3.446 -17.186 1.00 95.94 108 SER A N 1
ATOM 850 C CA . SER A 1 108 ? -3.959 4.067 -17.243 1.00 95.94 108 SER A CA 1
ATOM 851 C C . SER A 1 108 ? -3.007 3.458 -16.216 1.00 95.94 108 SER A C 1
ATOM 853 O O . SER A 1 108 ? -1.860 3.180 -16.546 1.00 95.94 108 SER A O 1
ATOM 855 N N . TYR A 1 109 ? -3.496 3.206 -14.997 1.00 96.75 109 TYR A N 1
ATOM 856 C CA . TYR A 1 109 ? -2.719 2.559 -13.941 1.00 96.75 109 TYR A CA 1
ATOM 857 C C . TYR A 1 109 ? -2.276 1.146 -14.330 1.00 96.75 109 TYR A C 1
ATOM 859 O O . TYR A 1 109 ? -1.111 0.801 -14.155 1.00 96.75 109 TYR A O 1
ATOM 867 N N . GLU A 1 110 ? -3.175 0.336 -14.898 1.00 95.75 110 GLU A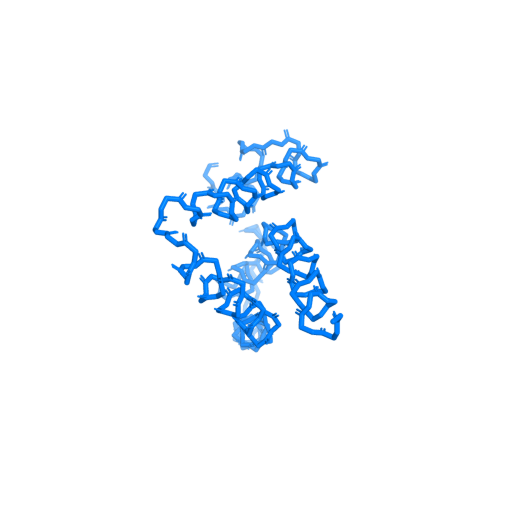 N 1
ATOM 868 C CA . GLU A 1 110 ? -2.839 -1.015 -15.356 1.00 95.75 110 GLU A CA 1
ATOM 869 C C . GLU A 1 110 ? -1.777 -0.998 -16.451 1.00 95.75 110 GLU A C 1
ATOM 871 O O . GLU A 1 110 ? -0.806 -1.753 -16.385 1.00 95.75 110 GLU A O 1
ATOM 876 N N . LYS A 1 111 ? -1.914 -0.082 -17.410 1.00 95.06 111 LYS A N 1
ATOM 877 C CA . LYS A 1 111 ? -0.933 0.086 -18.476 1.00 95.06 111 LYS A CA 1
ATOM 878 C C . LYS A 1 111 ? 0.432 0.521 -17.941 1.00 95.06 111 LYS A C 1
ATOM 880 O O . LYS A 1 111 ? 1.454 0.028 -18.406 1.00 95.06 111 LYS A O 1
ATOM 885 N N . GLU A 1 112 ? 0.461 1.445 -16.985 1.00 93.94 112 GLU A N 1
ATOM 886 C CA . GLU A 1 112 ? 1.704 1.983 -16.422 1.00 93.94 112 GLU A CA 1
ATOM 887 C C . GLU A 1 112 ? 2.420 0.971 -15.520 1.00 93.94 112 GLU A C 1
ATOM 889 O O . GLU A 1 112 ? 3.626 0.763 -15.656 1.00 93.94 112 GLU A O 1
ATOM 894 N N . VAL A 1 113 ? 1.682 0.309 -14.625 1.00 95.94 113 VAL A N 1
ATOM 895 C CA . VAL A 1 113 ? 2.265 -0.580 -13.612 1.00 95.94 113 VAL A CA 1
ATOM 896 C C . VAL A 1 113 ? 2.441 -1.999 -14.131 1.00 95.94 113 VAL A C 1
ATOM 898 O O . VAL A 1 113 ? 3.476 -2.608 -13.872 1.00 95.94 113 VAL A O 1
ATOM 901 N N . PHE A 1 114 ? 1.469 -2.540 -14.868 1.00 95.12 114 PHE A N 1
ATOM 902 C CA . PHE A 1 114 ? 1.460 -3.946 -15.296 1.00 95.12 114 PHE A CA 1
ATOM 903 C C . PHE A 1 114 ? 1.757 -4.148 -16.785 1.00 95.12 114 PHE A C 1
ATOM 905 O O . PHE A 1 114 ? 1.977 -5.288 -17.191 1.00 95.12 114 PHE A O 1
ATOM 912 N N . ASN A 1 115 ? 1.789 -3.075 -17.585 1.00 93.88 115 ASN A N 1
ATOM 913 C CA . ASN A 1 115 ? 1.978 -3.137 -19.038 1.00 93.88 115 ASN A CA 1
ATOM 914 C C . ASN A 1 115 ? 0.937 -4.026 -19.746 1.00 93.88 115 ASN A C 1
ATOM 916 O O . ASN A 1 115 ? 1.277 -4.802 -20.643 1.00 93.88 115 ASN A O 1
ATOM 920 N N . VAL A 1 116 ? -0.323 -3.920 -19.305 1.00 89.75 116 VAL A N 1
ATOM 921 C CA . VAL A 1 116 ? -1.498 -4.617 -19.866 1.00 89.75 116 VAL A CA 1
ATOM 922 C C . VAL A 1 116 ? -2.410 -3.633 -20.592 1.00 89.75 116 VAL A C 1
ATOM 924 O O . VAL A 1 116 ? -2.497 -2.465 -20.147 1.00 89.75 116 VAL A O 1
#

Radius of gyration: 16.96 Å; chains: 1; bounding box: 44×20×49 Å

Foldseek 3Di:
DVVVVVLVVLLVLLLVLLLCVLVLVLCLLCLLVQQNVHPVDDCDVCNVVSNVVSVVSVVVSCVSNVPSVVVNQVVQCVVPPVSSVVSVVSSNVSNQVNCCVPQVGDVSSCCGRVVD

pLDDT: mean 95.34, std 3.45, range [74.38, 98.44]